Protein AF-A0A1C6NKV4-F1 (afdb_monomer_lite)

pLDDT: mean 77.03, std 13.45, range [47.34, 94.94]

Radius of gyration: 21.36 Å; chains: 1; bounding box: 43×34×58 Å

Secondary structure (DSSP, 8-state):
------S------TTS-HHHHHHHHHHHHTT--HHHHHHHHT--HHHHHHHHH-B--GGG-B--SS-----------SS--HHHHHHHHHHHHTT--TT-

Structure (mmCIF, N/CA/C/O backbone):
data_AF-A0A1C6NKV4-F1
#
_entry.id   AF-A0A1C6NKV4-F1
#
loop_
_atom_site.group_PDB
_atom_site.id
_atom_site.type_symbol
_atom_site.label_atom_id
_atom_site.label_alt_id
_atom_site.label_comp_id
_atom_site.label_asym_id
_atom_site.label_entity_id
_atom_site.label_seq_id
_atom_site.pdbx_PDB_ins_code
_atom_site.Cartn_x
_atom_site.Cartn_y
_atom_site.Cartn_z
_atom_site.occupancy
_atom_site.B_iso_or_equiv
_atom_site.auth_seq_id
_atom_site.auth_comp_id
_atom_site.auth_asym_id
_atom_site.auth_atom_id
_atom_site.pdbx_PDB_model_num
ATOM 1 N N . MET A 1 1 ? -11.173 13.377 15.277 1.00 50.84 1 MET A N 1
ATOM 2 C CA . MET A 1 1 ? -11.187 12.218 14.351 1.00 50.84 1 MET A CA 1
ATOM 3 C C . MET A 1 1 ? -12.069 11.172 15.000 1.00 50.84 1 MET A C 1
ATOM 5 O O . MET A 1 1 ? -11.575 10.309 15.711 1.00 50.84 1 MET A O 1
ATOM 9 N N . ASP A 1 2 ? -13.378 11.309 14.818 1.00 56.38 2 ASP A N 1
ATOM 10 C CA . ASP A 1 2 ? -14.390 10.583 15.596 1.00 56.38 2 ASP A CA 1
ATOM 11 C C . ASP A 1 2 ? -14.783 9.277 14.902 1.00 56.38 2 ASP A C 1
ATOM 13 O O . ASP A 1 2 ? -15.942 9.041 14.561 1.00 56.38 2 ASP A O 1
ATOM 17 N N . PHE A 1 3 ? -13.787 8.432 14.620 1.00 63.59 3 PHE A N 1
ATOM 18 C CA . PHE A 1 3 ? -14.068 7.073 14.177 1.00 63.59 3 PHE A CA 1
ATOM 19 C C . PHE A 1 3 ? -14.266 6.180 15.400 1.00 63.59 3 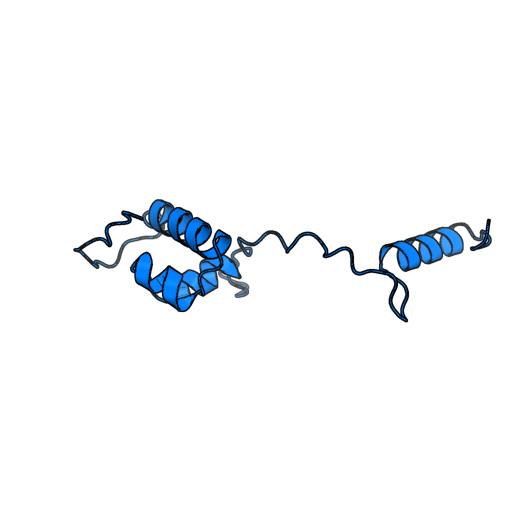PHE A C 1
ATOM 21 O O . PHE A 1 3 ? -13.311 5.776 16.061 1.00 63.59 3 PHE A O 1
ATOM 28 N N . GLU A 1 4 ? -15.522 5.870 15.711 1.00 68.19 4 GLU A N 1
ATOM 29 C CA . GLU A 1 4 ? -15.837 4.922 16.773 1.00 68.19 4 GLU A CA 1
ATOM 30 C C . GLU A 1 4 ? -15.577 3.484 16.313 1.00 68.19 4 GLU A C 1
ATOM 32 O O . GLU A 1 4 ? -16.239 2.946 15.418 1.00 68.19 4 GLU A O 1
ATOM 37 N N . ILE A 1 5 ? -14.618 2.834 16.974 1.00 66.12 5 ILE A N 1
ATOM 38 C CA . ILE A 1 5 ? -14.356 1.407 16.799 1.00 66.12 5 ILE A CA 1
ATOM 39 C C . ILE A 1 5 ? -15.585 0.626 17.271 1.00 66.12 5 ILE A C 1
ATOM 41 O O . ILE A 1 5 ? -16.053 0.778 18.402 1.00 66.12 5 ILE A O 1
ATOM 45 N N . ARG A 1 6 ? -16.094 -0.263 16.413 1.00 65.94 6 ARG A N 1
ATOM 46 C CA . ARG A 1 6 ? -17.252 -1.109 16.727 1.00 65.94 6 ARG A CA 1
ATOM 47 C C . ARG A 1 6 ? -16.988 -1.923 18.003 1.00 65.94 6 ARG A C 1
ATOM 49 O O . ARG A 1 6 ? -16.034 -2.697 18.064 1.00 65.94 6 ARG A O 1
ATOM 56 N N . LYS A 1 7 ? -17.877 -1.809 18.999 1.00 58.53 7 LYS A N 1
ATOM 57 C CA . LYS A 1 7 ? -17.792 -2.569 20.266 1.00 58.53 7 LYS A CA 1
ATOM 58 C C . LYS A 1 7 ? -17.914 -4.088 20.072 1.00 58.53 7 LYS A C 1
ATOM 60 O O . LYS A 1 7 ? -17.320 -4.849 20.829 1.00 58.53 7 LYS A O 1
ATOM 65 N N . VAL A 1 8 ? 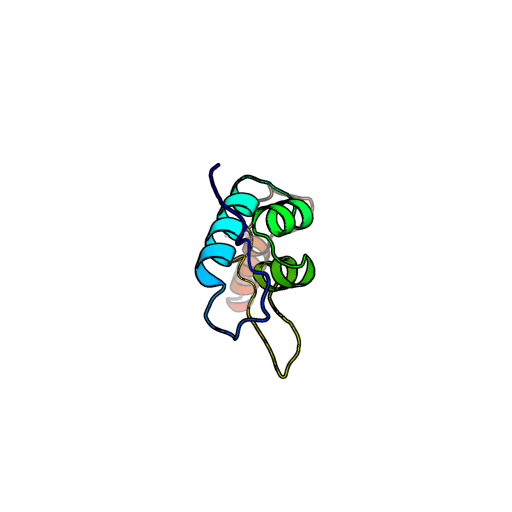-18.650 -4.542 19.053 1.00 60.56 8 VAL A N 1
ATOM 66 C CA . VAL A 1 8 ? -18.862 -5.972 18.770 1.00 60.56 8 VAL A CA 1
ATOM 67 C C . VAL A 1 8 ? -17.893 -6.447 17.687 1.00 60.56 8 VAL A C 1
ATOM 69 O O . VAL A 1 8 ? -18.086 -6.186 16.502 1.00 60.56 8 VAL A O 1
ATOM 72 N N . ARG A 1 9 ? -16.861 -7.191 18.097 1.00 57.91 9 ARG A N 1
ATOM 73 C CA . ARG A 1 9 ? -15.894 -7.854 17.208 1.00 57.91 9 ARG A CA 1
ATOM 74 C C . ARG A 1 9 ? -16.370 -9.270 16.847 1.00 57.91 9 ARG A C 1
ATOM 76 O O . ARG A 1 9 ? -15.742 -10.248 17.238 1.00 57.91 9 ARG A O 1
ATOM 83 N N . LYS A 1 10 ? -17.510 -9.411 16.159 1.00 56.66 10 LYS A N 1
ATOM 84 C CA . LYS A 1 10 ? -17.929 -10.717 15.603 1.00 56.66 10 LYS A CA 1
ATOM 85 C C . LYS A 1 10 ? -17.252 -10.949 14.248 1.00 56.66 10 LYS A C 1
ATOM 87 O O . LYS A 1 10 ? -16.992 -10.001 13.511 1.00 56.66 10 LYS A O 1
ATOM 92 N N . ALA A 1 11 ? -16.965 -12.207 13.911 1.00 51.69 11 ALA A N 1
ATOM 93 C CA . ALA A 1 11 ? -16.504 -12.570 12.573 1.00 51.69 11 ALA A CA 1
ATOM 94 C C . ALA A 1 11 ? -17.618 -12.241 11.568 1.00 51.69 11 ALA A C 1
ATOM 96 O O . ALA A 1 11 ? -18.716 -12.793 11.641 1.00 51.69 11 ALA A O 1
ATOM 97 N N . HIS A 1 12 ? -17.361 -11.295 10.668 1.00 55.09 12 HIS A N 1
ATOM 98 C CA . HIS A 1 12 ? -18.344 -10.832 9.697 1.00 55.09 12 HIS A CA 1
ATOM 99 C C . HIS A 1 12 ? -17.888 -11.163 8.278 1.00 55.09 12 HIS A C 1
ATOM 101 O O . HIS A 1 12 ? -16.706 -11.075 7.954 1.00 55.09 12 HIS A O 1
ATOM 107 N N . GLY A 1 13 ? -18.851 -11.571 7.450 1.00 55.53 13 GLY A N 1
ATOM 108 C CA . GLY A 1 13 ? -18.628 -11.996 6.073 1.00 55.53 13 GLY A CA 1
ATOM 109 C C . GLY A 1 13 ? -18.099 -10.899 5.128 1.00 55.53 13 GLY A C 1
ATOM 110 O O . GLY A 1 13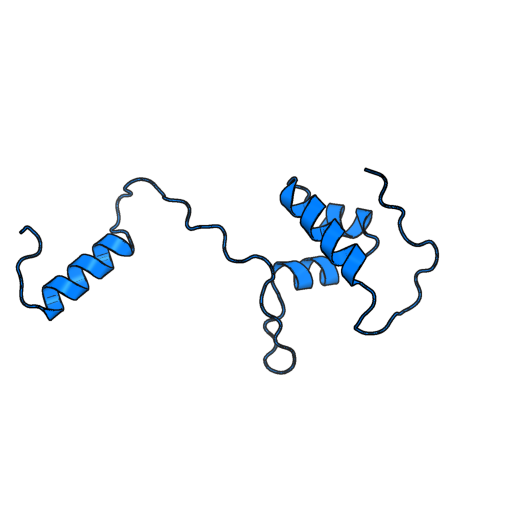 ? -17.882 -9.754 5.534 1.00 55.53 13 GLY A O 1
ATOM 111 N N . PRO A 1 14 ? -17.938 -11.228 3.834 1.00 53.44 14 PRO A N 1
ATOM 112 C CA . PRO A 1 14 ? -17.106 -10.489 2.874 1.00 53.44 14 PRO A CA 1
ATOM 113 C C . PRO A 1 14 ? -17.457 -9.009 2.623 1.00 53.44 14 PRO A C 1
ATOM 115 O O . PRO A 1 14 ? -16.609 -8.263 2.141 1.00 53.44 14 PRO A O 1
ATOM 118 N N . MET A 1 15 ? -18.687 -8.568 2.915 1.00 54.22 15 MET A N 1
ATOM 119 C CA . MET A 1 15 ? -19.224 -7.281 2.441 1.00 54.22 15 MET A CA 1
ATOM 120 C C . MET A 1 15 ? -19.175 -6.107 3.438 1.00 54.22 15 MET A C 1
ATOM 122 O O . MET A 1 15 ? -19.408 -4.973 3.026 1.00 54.22 15 MET A O 1
ATOM 126 N N . LYS A 1 16 ? -18.896 -6.311 4.735 1.00 63.31 16 LYS A N 1
ATOM 127 C CA . LYS A 1 16 ? -19.220 -5.288 5.765 1.00 63.31 16 LYS A CA 1
ATOM 128 C C . LYS A 1 16 ? -18.076 -4.397 6.276 1.00 63.31 16 LYS A C 1
ATOM 130 O O . LYS A 1 16 ? -18.339 -3.552 7.130 1.00 63.31 16 LYS A O 1
ATOM 135 N N . LEU A 1 17 ? -16.854 -4.515 5.744 1.00 72.06 17 LEU A N 1
ATOM 136 C CA . LEU A 1 17 ? -15.723 -3.641 6.119 1.00 72.06 17 LEU A CA 1
ATOM 137 C C . LEU A 1 17 ? -15.499 -2.452 5.166 1.00 72.06 17 LEU A C 1
ATOM 139 O O . LEU A 1 17 ? -14.404 -1.904 5.110 1.00 72.06 17 LEU A O 1
ATOM 143 N N . ARG A 1 18 ? -16.502 -2.050 4.373 1.00 77.62 18 ARG A N 1
ATOM 144 C CA . ARG A 1 18 ? -16.344 -0.938 3.417 1.00 77.62 18 ARG A CA 1
ATOM 145 C C . ARG A 1 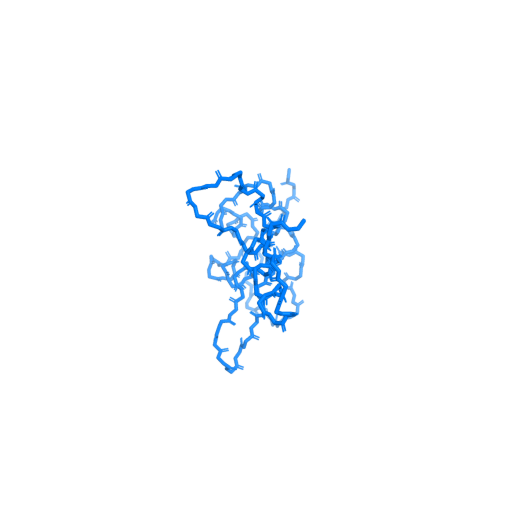18 ? -16.034 0.390 4.126 1.00 77.62 18 ARG A C 1
ATOM 147 O O . ARG A 1 18 ? -15.059 1.034 3.762 1.00 77.62 18 ARG A O 1
ATOM 154 N N . ARG A 1 19 ? -16.778 0.711 5.193 1.00 79.12 19 ARG A N 1
ATOM 155 C CA . ARG A 1 19 ? -16.589 1.932 6.000 1.00 79.12 19 ARG A CA 1
ATOM 156 C C . ARG A 1 19 ? -15.225 1.951 6.696 1.00 79.12 19 ARG A C 1
ATOM 158 O O . ARG A 1 19 ? -14.530 2.956 6.676 1.00 79.12 19 ARG A O 1
ATOM 165 N N . GLU A 1 20 ? -14.826 0.819 7.269 1.00 84.44 20 GLU A N 1
ATOM 166 C CA . GLU A 1 20 ? -13.505 0.614 7.866 1.00 84.44 20 GLU A CA 1
ATOM 167 C C . GLU A 1 20 ? -12.385 0.777 6.839 1.00 84.44 20 GLU A C 1
ATOM 169 O O . GLU A 1 20 ? -11.360 1.389 7.119 1.00 84.44 20 GLU A O 1
ATOM 174 N N . ARG A 1 21 ? -12.584 0.249 5.630 1.00 84.75 21 ARG A N 1
ATOM 175 C CA . ARG A 1 21 ? -11.618 0.354 4.540 1.00 84.75 21 ARG A CA 1
ATOM 176 C C . ARG A 1 21 ? -11.455 1.796 4.061 1.00 84.75 21 ARG A C 1
ATOM 178 O O . ARG A 1 21 ? -10.330 2.212 3.808 1.00 84.75 21 ARG A O 1
ATOM 185 N N . GLU A 1 22 ? -12.542 2.555 3.961 1.00 84.31 22 GLU A N 1
ATOM 186 C CA . GLU A 1 22 ? -12.506 3.980 3.607 1.00 84.31 22 GLU A CA 1
ATOM 187 C C . GLU A 1 22 ? -11.749 4.806 4.657 1.00 84.31 22 GLU A C 1
ATOM 189 O O . GLU A 1 22 ? -10.849 5.571 4.307 1.00 84.31 22 GLU A O 1
ATOM 194 N N . GLU A 1 23 ? -12.030 4.590 5.942 1.00 86.12 23 GLU A N 1
ATOM 195 C CA . GLU A 1 23 ? -11.342 5.293 7.034 1.00 86.12 23 GLU A CA 1
ATOM 196 C C . GLU A 1 23 ? -9.878 4.859 7.181 1.00 86.12 23 GLU A C 1
ATOM 198 O O . GLU A 1 23 ? -9.001 5.697 7.393 1.00 86.12 23 GLU A O 1
ATOM 203 N N . TYR A 1 24 ? -9.563 3.585 6.934 1.00 88.31 24 TYR A N 1
ATOM 204 C CA . TYR A 1 24 ? -8.178 3.121 6.829 1.00 88.31 24 TYR A CA 1
ATOM 205 C C . TYR A 1 24 ? -7.411 3.889 5.743 1.00 88.31 24 TYR A C 1
ATOM 207 O O . TYR A 1 24 ? -6.319 4.394 6.005 1.00 88.31 24 TYR A O 1
ATOM 215 N N . PHE A 1 25 ? -7.974 4.034 4.537 1.00 86.75 25 PHE A N 1
ATOM 216 C CA . PHE A 1 25 ? -7.308 4.793 3.473 1.00 86.75 25 PHE A CA 1
ATOM 217 C C . PHE A 1 25 ? -7.201 6.282 3.789 1.00 86.75 25 PHE A C 1
ATOM 219 O O . PHE A 1 25 ? -6.199 6.899 3.427 1.00 86.75 25 PHE A O 1
ATOM 226 N N . ARG A 1 26 ? -8.180 6.854 4.497 1.00 86.75 26 ARG A N 1
ATOM 227 C CA . ARG A 1 26 ? -8.115 8.235 4.981 1.00 86.75 26 ARG A CA 1
ATOM 228 C C . ARG A 1 26 ? -6.923 8.444 5.920 1.00 86.75 26 ARG A C 1
ATOM 230 O O . ARG A 1 26 ? -6.172 9.397 5.724 1.00 86.75 26 ARG A O 1
ATOM 237 N N . LEU A 1 27 ? -6.710 7.533 6.871 1.00 87.88 27 LEU A N 1
ATOM 238 C CA . LEU A 1 27 ? -5.574 7.566 7.800 1.00 87.88 27 LEU A CA 1
ATOM 239 C C . LEU A 1 27 ? -4.238 7.353 7.076 1.00 87.88 27 LEU A C 1
ATOM 241 O O . LEU A 1 27 ? -3.291 8.106 7.284 1.00 87.88 27 LEU A O 1
ATOM 245 N N . VAL A 1 28 ? -4.160 6.390 6.157 1.00 86.75 28 VAL A N 1
ATOM 246 C CA . VAL A 1 28 ? -2.938 6.165 5.365 1.00 86.75 28 VAL A CA 1
ATOM 247 C C . VAL A 1 28 ? -2.598 7.387 4.502 1.00 86.75 28 VAL A C 1
ATOM 249 O O . VAL A 1 28 ? -1.428 7.748 4.395 1.00 86.75 28 VAL A O 1
ATOM 252 N N . ARG A 1 29 ? -3.598 8.078 3.936 1.00 84.31 29 ARG A N 1
ATOM 253 C CA . ARG A 1 29 ? -3.386 9.316 3.163 1.00 84.31 29 ARG A CA 1
ATOM 254 C C . ARG A 1 29 ? -2.879 10.478 4.021 1.00 84.31 29 ARG A C 1
ATOM 256 O O . ARG A 1 29 ? -2.176 11.337 3.507 1.00 84.31 29 ARG A O 1
ATOM 263 N N . GLN A 1 30 ? -3.217 10.493 5.308 1.00 84.88 30 GLN A N 1
ATOM 264 C CA . GLN A 1 30 ? -2.710 11.464 6.284 1.00 84.88 30 GLN A CA 1
ATOM 265 C C . GLN A 1 30 ? -1.298 11.125 6.794 1.00 84.88 30 GLN A C 1
ATOM 267 O O . GLN A 1 30 ? -0.726 11.910 7.542 1.00 84.88 30 GLN A O 1
ATOM 272 N N . GLY A 1 31 ? -0.728 9.985 6.388 1.00 85.75 31 GLY A N 1
ATOM 273 C CA . GLY A 1 31 ? 0.629 9.572 6.753 1.00 85.75 31 GLY A CA 1
ATOM 274 C C . GLY A 1 31 ? 0.713 8.600 7.930 1.00 85.75 31 GLY A C 1
ATOM 275 O O . GLY A 1 31 ? 1.819 8.267 8.350 1.00 85.75 31 GLY A O 1
ATOM 276 N N . TYR A 1 32 ? -0.414 8.101 8.450 1.00 86.00 32 TYR A N 1
ATOM 277 C CA . TYR A 1 32 ? -0.391 7.112 9.529 1.00 86.00 32 TYR A CA 1
ATOM 278 C C . TYR A 1 32 ? 0.187 5.774 9.057 1.00 86.00 32 TYR A C 1
ATOM 280 O O . TYR A 1 32 ? -0.077 5.307 7.941 1.00 86.00 32 TYR A O 1
ATOM 288 N N . ASN A 1 33 ? 0.943 5.110 9.936 1.00 86.81 33 ASN A N 1
ATOM 289 C CA . ASN A 1 33 ? 1.488 3.790 9.647 1.00 86.81 33 ASN A CA 1
ATOM 290 C C . ASN A 1 33 ? 0.370 2.730 9.589 1.00 86.81 33 ASN A C 1
ATOM 292 O O . ASN A 1 33 ? -0.665 2.849 10.246 1.00 86.81 33 ASN A O 1
ATOM 296 N N . ASN A 1 34 ? 0.593 1.639 8.850 1.00 85.44 34 ASN A N 1
ATOM 297 C CA . ASN A 1 34 ? -0.371 0.548 8.685 1.00 85.44 34 ASN A CA 1
ATOM 298 C C . ASN A 1 34 ? -0.867 -0.006 10.029 1.00 85.44 34 ASN A C 1
ATOM 300 O O . ASN A 1 34 ? -2.059 -0.269 10.187 1.00 85.44 34 ASN A O 1
ATOM 304 N N . LYS A 1 35 ? 0.041 -0.172 10.996 1.00 87.31 35 LYS A N 1
ATOM 305 C CA . LYS A 1 35 ? -0.268 -0.691 12.334 1.00 87.31 35 LYS A CA 1
ATOM 306 C C . LYS A 1 35 ? -1.208 0.237 13.104 1.00 87.31 35 LYS A C 1
ATOM 308 O O . LYS A 1 35 ? -2.181 -0.221 13.699 1.00 87.31 35 LYS A O 1
ATOM 313 N N . GLU A 1 36 ? -0.933 1.537 13.068 1.00 87.00 36 GLU A N 1
ATOM 314 C CA . GLU A 1 36 ? -1.729 2.558 13.754 1.00 87.00 36 GLU A CA 1
ATOM 315 C C . GLU A 1 36 ? -3.090 2.730 13.088 1.00 87.00 36 GLU A C 1
ATOM 317 O O . GLU A 1 36 ? -4.111 2.669 13.768 1.00 87.00 36 GLU A O 1
ATOM 322 N N . ALA A 1 37 ? -3.119 2.822 11.757 1.00 89.00 37 ALA A N 1
ATOM 323 C CA . ALA A 1 37 ? -4.354 2.894 10.988 1.00 89.00 37 ALA A CA 1
ATOM 324 C C . ALA A 1 37 ? -5.240 1.658 11.220 1.00 89.00 37 ALA A C 1
ATOM 326 O O . ALA A 1 37 ? -6.439 1.784 11.453 1.00 89.00 37 ALA A O 1
ATOM 327 N N . SER A 1 38 ? -4.652 0.456 11.244 1.00 88.50 38 SER A N 1
ATOM 328 C CA . SER A 1 38 ? -5.391 -0.783 11.527 1.00 88.50 38 SER A CA 1
ATOM 329 C C . SER A 1 38 ? -5.958 -0.799 12.949 1.00 88.50 38 SER A C 1
ATOM 331 O O . SER A 1 38 ? -7.104 -1.202 13.150 1.00 88.50 38 SER A O 1
ATOM 333 N N . ARG A 1 39 ? -5.191 -0.310 13.934 1.00 86.81 39 ARG A N 1
ATOM 334 C CA . ARG A 1 39 ? -5.629 -0.209 15.334 1.00 86.81 39 ARG A CA 1
ATOM 335 C C . ARG A 1 39 ? -6.770 0.792 15.510 1.00 86.81 39 ARG A C 1
ATOM 337 O O . ARG A 1 39 ? -7.728 0.467 16.203 1.00 86.81 39 ARG A O 1
ATOM 344 N N . LEU A 1 40 ? -6.681 1.961 14.875 1.00 85.69 40 LEU A N 1
ATOM 345 C CA . LEU A 1 40 ? -7.712 3.006 14.909 1.00 85.69 40 LEU A CA 1
ATOM 346 C C . LEU A 1 40 ? -9.017 2.557 14.246 1.00 85.69 40 LEU A C 1
ATOM 348 O O . LEU A 1 40 ? -10.095 2.907 14.705 1.00 85.69 40 LEU A O 1
ATOM 352 N N . VAL A 1 41 ? -8.923 1.745 13.194 1.00 84.44 41 VAL A N 1
ATOM 353 C CA . VAL A 1 41 ? -10.086 1.210 12.473 1.00 84.44 41 VAL A CA 1
ATOM 354 C C . VAL A 1 41 ? -10.654 -0.056 13.138 1.00 84.44 41 VAL A C 1
ATOM 356 O O . VAL A 1 41 ? -11.796 -0.442 12.886 1.00 84.44 41 VAL A O 1
ATOM 359 N N . GLY A 1 42 ? -9.890 -0.702 14.024 1.00 84.56 42 GLY A N 1
ATOM 360 C CA . GLY A 1 42 ? -10.300 -1.924 14.720 1.00 84.56 42 GLY A CA 1
ATOM 361 C C . GLY A 1 42 ? -10.160 -3.199 13.882 1.00 84.56 42 GLY A C 1
ATOM 362 O O . GLY A 1 42 ? -10.878 -4.171 14.117 1.00 84.56 42 GLY A O 1
ATOM 363 N N . VAL A 1 43 ? -9.246 -3.209 12.908 1.00 84.75 43 VAL A N 1
ATOM 364 C CA . VAL A 1 43 ? -8.958 -4.360 12.039 1.00 84.75 43 VAL A CA 1
ATOM 365 C C . VAL A 1 43 ? -7.594 -4.972 12.343 1.00 84.75 43 VAL A C 1
ATOM 367 O O . VAL A 1 43 ? -6.709 -4.334 12.910 1.00 84.75 43 VAL A O 1
ATOM 370 N N . ASN A 1 44 ? -7.408 -6.237 11.961 1.00 85.69 44 ASN A N 1
ATOM 371 C CA . ASN A 1 44 ? -6.105 -6.886 12.067 1.00 85.69 44 ASN A CA 1
ATOM 372 C C . ASN A 1 44 ? -5.099 -6.220 11.109 1.00 85.69 44 ASN A C 1
ATOM 374 O O . ASN A 1 44 ? -5.446 -5.880 9.978 1.00 85.69 44 ASN A O 1
ATOM 378 N N . GLU A 1 45 ? -3.841 -6.093 11.535 1.00 86.94 45 GLU A N 1
ATOM 379 C CA . GLU A 1 45 ? -2.755 -5.525 10.725 1.00 86.94 45 GLU A CA 1
ATOM 380 C C . GLU A 1 45 ? -2.591 -6.235 9.371 1.00 86.94 45 GLU A C 1
ATOM 382 O O . GLU A 1 45 ? -2.330 -5.583 8.354 1.00 86.94 45 GLU A O 1
ATOM 387 N N . ARG A 1 46 ? -2.806 -7.559 9.331 1.00 85.19 46 ARG A N 1
ATOM 388 C CA . ARG A 1 46 ? -2.800 -8.348 8.094 1.00 85.19 46 ARG A CA 1
ATOM 389 C C . ARG A 1 46 ? -3.882 -7.872 7.127 1.00 85.19 46 ARG A C 1
ATOM 391 O O . ARG A 1 46 ? -3.606 -7.755 5.938 1.00 85.19 46 ARG A O 1
ATOM 398 N N . THR A 1 47 ? -5.074 -7.557 7.629 1.00 85.38 47 THR A N 1
ATOM 399 C CA . THR A 1 47 ? -6.192 -7.050 6.822 1.00 85.38 47 THR A CA 1
ATOM 400 C C . THR A 1 47 ? -5.874 -5.674 6.243 1.00 85.38 47 THR A C 1
ATOM 402 O O . THR A 1 47 ? -6.086 -5.462 5.053 1.00 85.38 47 THR A O 1
ATOM 405 N N . GLY A 1 48 ? -5.301 -4.767 7.044 1.00 86.88 48 GLY A N 1
ATOM 406 C CA . GLY A 1 48 ? -4.833 -3.463 6.560 1.00 86.88 48 GLY A CA 1
ATOM 407 C C . GLY A 1 48 ? -3.755 -3.601 5.479 1.00 86.88 48 GLY A C 1
ATOM 408 O O . GLY A 1 48 ? -3.841 -2.979 4.419 1.00 86.88 48 GLY A O 1
ATOM 409 N N . ARG A 1 49 ? -2.794 -4.514 5.680 1.00 88.12 49 ARG A N 1
ATOM 410 C CA . ARG A 1 49 ? -1.745 -4.810 4.692 1.00 88.12 49 ARG A CA 1
ATOM 411 C C . ARG A 1 49 ? -2.317 -5.354 3.383 1.00 88.12 49 ARG A C 1
ATOM 413 O O . ARG A 1 49 ? -1.914 -4.898 2.318 1.00 88.12 49 ARG A O 1
ATOM 420 N N . GLU A 1 50 ? -3.268 -6.284 3.454 1.00 87.62 50 GLU A N 1
ATOM 421 C CA . GLU A 1 50 ? -3.959 -6.824 2.275 1.00 87.62 50 GLU A CA 1
ATOM 422 C C . GLU A 1 50 ? -4.826 -5.770 1.570 1.00 87.62 50 GLU A C 1
ATOM 424 O O . GLU A 1 50 ? -4.975 -5.808 0.352 1.00 87.62 50 GLU A O 1
ATOM 429 N N . TRP A 1 51 ? -5.392 -4.796 2.291 1.00 86.31 51 TRP A N 1
ATOM 430 C CA . TRP A 1 51 ? -6.104 -3.682 1.658 1.00 86.31 51 TRP A CA 1
ATOM 431 C C . TRP A 1 51 ? -5.169 -2.772 0.875 1.00 86.31 51 TRP A C 1
ATOM 433 O O . TRP A 1 51 ? -5.539 -2.340 -0.215 1.00 86.31 51 TRP A O 1
ATOM 443 N N . ARG A 1 52 ? -3.978 -2.497 1.408 1.00 82.62 52 ARG A N 1
ATOM 444 C CA . ARG A 1 52 ? -2.983 -1.622 0.784 1.00 82.62 52 ARG A CA 1
ATOM 445 C C . ARG A 1 52 ? -2.291 -2.283 -0.409 1.00 82.62 52 ARG A C 1
ATOM 447 O O . ARG A 1 52 ? -2.313 -1.731 -1.506 1.00 82.62 52 ARG A O 1
ATOM 454 N N . ASN A 1 53 ? -1.733 -3.471 -0.188 1.00 84.69 53 ASN A N 1
ATOM 455 C CA . ASN A 1 53 ? -0.861 -4.167 -1.139 1.00 84.69 53 ASN A CA 1
ATOM 456 C C . ASN A 1 53 ? -1.604 -5.192 -2.001 1.00 84.69 53 ASN A C 1
ATOM 458 O O . ASN A 1 53 ? -1.025 -5.739 -2.934 1.00 84.69 53 ASN A O 1
ATOM 462 N N . GLY A 1 54 ? -2.872 -5.464 -1.696 1.00 84.62 54 GLY A N 1
ATOM 463 C CA . GLY A 1 54 ? -3.596 -6.542 -2.346 1.00 84.62 54 GLY A CA 1
ATOM 464 C C . GLY A 1 54 ? -3.171 -7.916 -1.827 1.00 84.62 54 GLY A C 1
ATOM 465 O O . GLY A 1 54 ? -2.561 -8.051 -0.762 1.00 84.62 54 GLY A O 1
ATOM 466 N N . ARG A 1 55 ? -3.523 -8.951 -2.585 1.00 82.62 55 ARG A N 1
ATOM 467 C CA . ARG A 1 55 ? -3.139 -10.340 -2.341 1.00 82.62 55 ARG A CA 1
ATOM 468 C C . ARG A 1 55 ? -2.594 -10.927 -3.639 1.00 82.62 55 ARG A C 1
ATOM 470 O O . ARG A 1 55 ? -3.272 -10.859 -4.661 1.00 82.62 55 ARG A O 1
ATOM 477 N N . SER A 1 56 ? -1.397 -11.501 -3.566 1.00 72.88 56 SER A N 1
ATOM 478 C CA . SER A 1 56 ? -0.691 -12.081 -4.718 1.00 72.88 56 SER A CA 1
ATOM 479 C C . SER A 1 56 ? -0.933 -13.582 -4.898 1.00 72.88 56 SER A C 1
ATOM 481 O O . SER A 1 56 ? -0.372 -14.172 -5.813 1.00 72.88 56 SER A O 1
ATOM 483 N N . ASP A 1 57 ? -1.741 -14.209 -4.036 1.00 79.50 57 ASP A N 1
ATOM 484 C CA . ASP A 1 57 ? -2.144 -15.606 -4.207 1.00 79.50 57 ASP A CA 1
ATOM 485 C C . ASP A 1 57 ? -2.895 -15.789 -5.536 1.00 79.50 57 ASP A C 1
ATOM 487 O O . ASP A 1 57 ? -3.865 -15.063 -5.770 1.00 79.50 57 ASP A O 1
ATOM 491 N N . PRO A 1 58 ? -2.519 -16.771 -6.375 1.00 71.38 58 PRO A N 1
ATOM 492 C CA . PRO A 1 58 ? -3.124 -16.967 -7.694 1.00 71.38 58 PRO A CA 1
ATOM 493 C C . PRO A 1 58 ? -4.616 -17.334 -7.623 1.00 71.38 58 PRO A C 1
ATOM 495 O O . PRO A 1 58 ? -5.391 -16.899 -8.466 1.00 71.38 58 PRO A O 1
ATOM 498 N N . ASP A 1 59 ? -5.041 -18.062 -6.584 1.00 74.75 59 ASP A N 1
ATOM 499 C CA . ASP A 1 59 ? -6.445 -18.458 -6.361 1.00 74.75 59 ASP A CA 1
ATOM 500 C C . ASP A 1 59 ? -7.308 -17.326 -5.770 1.00 74.75 59 ASP A C 1
ATOM 502 O O . ASP A 1 59 ? -8.528 -17.293 -5.912 1.00 74.75 59 ASP A O 1
ATOM 506 N N . ARG A 1 60 ? -6.683 -16.363 -5.079 1.00 75.81 60 ARG A N 1
ATOM 507 C CA . ARG A 1 60 ? -7.382 -15.299 -4.331 1.00 75.81 60 ARG A CA 1
ATOM 508 C C . ARG A 1 60 ? -6.796 -13.931 -4.622 1.00 75.81 60 ARG A C 1
ATOM 510 O O . ARG A 1 60 ? -6.647 -13.111 -3.711 1.00 75.81 60 ARG A O 1
ATOM 517 N N . PHE A 1 61 ? -6.454 -13.707 -5.885 1.00 74.56 61 PHE A N 1
ATOM 518 C CA . PHE A 1 61 ? -5.822 -12.476 -6.312 1.00 74.56 61 PHE A CA 1
ATOM 519 C C . PHE A 1 61 ? -6.708 -11.278 -5.972 1.00 74.56 61 PHE A C 1
ATOM 521 O O . PHE A 1 61 ? -7.912 -11.250 -6.245 1.00 74.56 61 PHE A O 1
ATOM 528 N N . ARG A 1 62 ? -6.104 -10.261 -5.361 1.00 76.50 62 ARG A N 1
ATOM 529 C CA . ARG A 1 62 ? -6.758 -8.980 -5.109 1.00 76.50 62 ARG A CA 1
ATOM 530 C C . ARG A 1 62 ? -5.777 -7.884 -5.464 1.00 76.50 62 ARG A C 1
ATOM 532 O O . ARG A 1 62 ? -4.716 -7.808 -4.859 1.00 76.50 62 ARG A O 1
ATOM 539 N N . ALA A 1 63 ? -6.143 -7.032 -6.414 1.00 72.06 63 ALA A N 1
ATOM 540 C CA . ALA A 1 63 ? -5.287 -5.927 -6.818 1.00 72.06 63 ALA A CA 1
ATOM 541 C C . ALA A 1 63 ? -4.993 -4.979 -5.630 1.00 72.06 63 ALA A C 1
ATOM 543 O O . ALA A 1 63 ? -5.885 -4.756 -4.795 1.00 72.06 63 ALA A O 1
ATOM 544 N N . PRO A 1 64 ? -3.769 -4.423 -5.538 1.00 75.44 64 PRO A N 1
ATOM 545 C CA . PRO A 1 64 ? -3.438 -3.388 -4.564 1.00 75.44 64 PRO A CA 1
ATOM 546 C C . PRO A 1 64 ? -4.363 -2.181 -4.724 1.00 75.44 64 PRO A C 1
ATOM 548 O O . PRO A 1 64 ? -4.677 -1.764 -5.836 1.00 75.44 64 PRO A O 1
ATOM 551 N N . ALA A 1 65 ? -4.807 -1.610 -3.603 1.00 71.50 65 ALA A N 1
ATOM 552 C CA . ALA A 1 65 ? -5.640 -0.410 -3.633 1.00 71.50 65 ALA A CA 1
ATOM 553 C C . ALA A 1 65 ? -4.822 0.875 -3.780 1.00 71.50 65 ALA A C 1
ATOM 555 O O . ALA A 1 65 ? -5.364 1.890 -4.214 1.00 71.50 65 ALA A O 1
ATOM 556 N N . GLN A 1 66 ? -3.530 0.850 -3.433 1.00 63.28 66 GLN A N 1
ATOM 557 C CA . GLN A 1 66 ? -2.633 1.898 -3.896 1.00 63.28 66 GLN A CA 1
ATOM 558 C C . GLN A 1 66 ? -2.440 1.707 -5.399 1.00 63.28 66 GLN A C 1
ATOM 560 O O . GLN A 1 66 ? -1.615 0.906 -5.832 1.00 63.28 66 GLN A O 1
ATOM 565 N N . GLN A 1 67 ? -3.202 2.467 -6.189 1.00 51.22 67 GLN A N 1
ATOM 566 C CA . GLN A 1 67 ? -2.720 2.890 -7.497 1.00 51.22 67 GLN A CA 1
ATOM 567 C C . GLN A 1 67 ? -1.339 3.481 -7.245 1.00 51.22 67 GLN A C 1
ATOM 569 O O . GLN A 1 67 ? -1.200 4.318 -6.345 1.00 51.22 67 GLN A O 1
ATOM 574 N N . GLY A 1 68 ? -0.332 2.915 -7.915 1.00 49.59 68 GLY A N 1
ATOM 575 C CA . GLY A 1 68 ? 1.073 3.200 -7.666 1.00 49.59 68 GLY A CA 1
ATOM 576 C C . GLY A 1 68 ? 1.271 4.687 -7.434 1.00 49.59 68 GLY A C 1
ATOM 577 O O . GLY A 1 68 ? 0.659 5.500 -8.129 1.00 49.59 68 GLY A O 1
ATOM 578 N N . GLN A 1 69 ? 2.063 5.029 -6.412 1.00 47.34 69 GLN A N 1
ATOM 579 C CA . GLN A 1 69 ? 2.595 6.379 -6.265 1.00 47.34 69 GLN A CA 1
ATOM 580 C C . GLN A 1 69 ? 2.883 6.908 -7.665 1.00 47.34 69 GLN A C 1
ATOM 582 O O . GLN A 1 69 ? 3.633 6.261 -8.400 1.00 47.34 69 GLN A O 1
ATOM 587 N N . ALA A 1 70 ? 2.204 8.002 -8.043 1.00 51.91 70 ALA A N 1
ATOM 588 C CA . ALA A 1 70 ? 2.465 8.674 -9.306 1.00 51.91 70 ALA A CA 1
ATOM 589 C C . ALA A 1 70 ? 3.985 8.745 -9.444 1.00 51.91 70 ALA A C 1
ATOM 591 O O . ALA A 1 70 ? 4.621 9.083 -8.435 1.00 51.91 70 ALA A O 1
ATOM 592 N N . PRO A 1 71 ? 4.554 8.318 -10.589 1.00 52.28 71 PRO A N 1
ATOM 593 C CA . PRO A 1 71 ? 5.990 8.171 -10.717 1.00 52.28 71 PRO A CA 1
ATOM 594 C C . PRO A 1 71 ? 6.600 9.469 -10.226 1.00 52.28 71 PRO A C 1
ATOM 596 O O . PRO A 1 71 ? 6.317 10.542 -10.763 1.00 52.28 71 PRO A O 1
ATOM 599 N N . VAL A 1 72 ? 7.330 9.374 -9.114 1.00 56.25 72 VAL A N 1
ATOM 600 C CA . VAL A 1 72 ? 8.090 10.499 -8.592 1.00 56.25 72 VAL A CA 1
ATOM 601 C C . VAL A 1 72 ? 8.943 10.903 -9.775 1.00 56.25 72 VAL A C 1
ATOM 603 O O . VAL A 1 72 ? 9.739 10.089 -10.247 1.00 56.25 72 VAL A O 1
ATOM 606 N N . ALA A 1 73 ? 8.702 12.096 -10.318 1.00 59.38 73 ALA A N 1
ATOM 607 C CA . ALA A 1 73 ? 9.528 12.657 -11.368 1.00 59.38 73 ALA A CA 1
ATOM 608 C C . ALA A 1 73 ? 10.892 12.909 -10.727 1.00 59.38 73 ALA A C 1
ATOM 610 O O . ALA A 1 73 ? 11.184 13.990 -10.222 1.00 59.38 73 ALA A O 1
ATOM 611 N N . MET A 1 74 ? 11.688 11.847 -10.616 1.00 57.97 74 MET A N 1
ATOM 612 C CA . MET A 1 74 ? 13.050 11.940 -10.148 1.00 57.97 74 MET A CA 1
ATOM 613 C C . MET A 1 74 ? 13.758 12.848 -11.149 1.00 57.97 74 MET A C 1
ATOM 615 O O . MET A 1 74 ? 13.505 12.785 -12.345 1.00 57.97 74 MET A O 1
ATOM 619 N N . SER A 1 75 ? 14.589 13.754 -10.671 1.00 61.38 75 SER A N 1
ATOM 620 C CA . SER A 1 75 ? 15.414 14.638 -11.492 1.00 61.38 75 SER A CA 1
ATOM 621 C C . SER A 1 75 ? 16.601 13.863 -12.069 1.00 61.38 75 SER A C 1
ATOM 623 O O . SER A 1 75 ? 17.019 12.860 -11.484 1.00 61.38 75 SER A O 1
ATOM 625 N N . SER A 1 76 ? 17.041 14.233 -13.286 1.00 63.06 76 SER A N 1
ATOM 626 C CA . SER A 1 76 ? 18.081 13.581 -14.121 1.00 63.06 76 SER A CA 1
ATOM 627 C C . SER A 1 76 ? 19.192 12.924 -13.290 1.00 63.06 76 SER A C 1
ATOM 629 O O . SER A 1 76 ? 20.046 13.611 -12.731 1.00 63.06 76 SER A O 1
ATOM 631 N N . GLY A 1 77 ? 19.145 11.595 -13.167 1.00 68.12 77 GLY A N 1
ATOM 632 C CA . GLY A 1 77 ? 20.175 10.823 -12.480 1.00 68.12 77 GLY A CA 1
ATOM 633 C C . GLY A 1 77 ? 21.340 10.490 -13.413 1.00 68.12 77 GLY A C 1
ATOM 634 O O . GLY A 1 77 ? 21.381 10.907 -14.564 1.00 68.12 77 GLY A O 1
ATOM 635 N N . ARG A 1 78 ? 22.277 9.667 -12.931 1.00 78.62 78 ARG A N 1
ATOM 636 C CA . ARG A 1 78 ? 23.385 9.111 -13.735 1.00 78.62 78 ARG A CA 1
ATOM 637 C C . ARG A 1 78 ? 22.910 8.188 -14.874 1.00 78.62 78 ARG A C 1
ATOM 639 O O . ARG A 1 78 ? 23.690 7.880 -15.768 1.00 78.62 78 ARG A O 1
ATOM 646 N N . TYR A 1 79 ? 21.665 7.720 -14.817 1.00 80.44 79 TYR A N 1
ATOM 647 C CA . TYR A 1 79 ? 21.100 6.731 -15.731 1.00 80.44 79 TYR A CA 1
ATOM 648 C C . TYR A 1 79 ? 19.897 7.290 -16.491 1.00 80.44 79 TYR A C 1
ATOM 650 O O . TYR A 1 79 ? 19.172 8.130 -15.956 1.00 80.44 79 TYR A O 1
ATOM 658 N N . LEU A 1 80 ? 19.695 6.764 -17.706 1.00 84.00 80 LEU A N 1
ATOM 659 C CA . LEU A 1 80 ? 18.559 7.077 -18.573 1.00 84.00 80 LEU A CA 1
ATOM 660 C C . LEU A 1 80 ? 17.238 6.706 -17.894 1.00 84.00 80 LEU A C 1
ATOM 662 O O . LEU A 1 80 ? 17.103 5.618 -17.324 1.00 84.00 80 LEU A O 1
ATOM 666 N N . ARG A 1 81 ? 16.258 7.593 -18.010 1.00 82.94 81 ARG A N 1
ATOM 667 C CA . ARG A 1 81 ? 14.875 7.367 -17.595 1.00 82.94 81 ARG A CA 1
ATOM 668 C C . ARG A 1 81 ? 14.133 6.458 -18.551 1.00 82.94 81 ARG A C 1
ATOM 670 O O . ARG A 1 81 ? 14.562 6.230 -19.678 1.00 82.94 81 ARG A O 1
ATOM 677 N N . ASP A 1 82 ? 12.976 5.983 -18.113 1.00 82.94 82 ASP 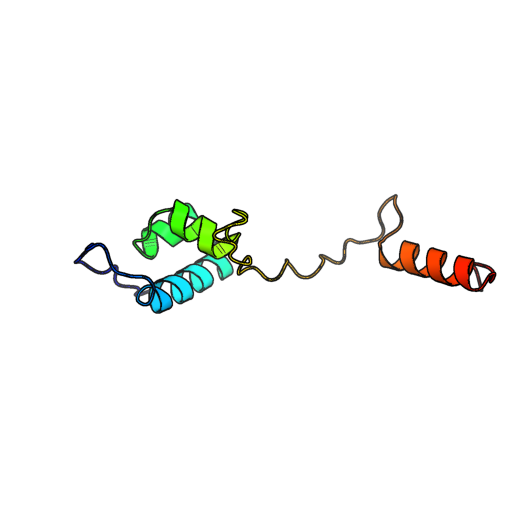A N 1
ATOM 678 C CA . ASP A 1 82 ? 12.102 5.175 -18.955 1.00 82.94 82 ASP A CA 1
ATOM 679 C C . ASP A 1 82 ? 11.638 5.938 -20.203 1.00 82.94 82 ASP A C 1
ATOM 681 O O . ASP A 1 82 ? 11.613 5.349 -21.280 1.00 82.94 82 ASP A O 1
ATOM 685 N N . ASP A 1 83 ? 11.363 7.243 -20.104 1.00 84.12 83 ASP A N 1
ATOM 686 C CA . ASP A 1 83 ? 11.013 8.079 -21.258 1.00 84.12 83 ASP A CA 1
ATOM 687 C C . ASP A 1 83 ? 12.179 8.219 -22.249 1.00 84.12 83 ASP A C 1
ATOM 689 O O . ASP A 1 83 ? 11.995 8.028 -23.450 1.00 84.12 83 ASP A O 1
ATOM 693 N N . GLU A 1 84 ? 13.401 8.439 -21.757 1.00 88.12 84 GLU A N 1
ATOM 694 C CA . GLU A 1 84 ? 14.602 8.509 -22.596 1.00 88.12 84 GLU A CA 1
ATOM 695 C C . GLU A 1 84 ? 14.912 7.155 -23.258 1.00 88.12 84 GLU A C 1
ATOM 697 O O . GLU A 1 84 ? 15.306 7.091 -24.424 1.00 88.12 84 GLU A O 1
ATOM 702 N N . ARG A 1 85 ? 14.701 6.045 -22.540 1.00 91.12 85 ARG A N 1
ATOM 703 C CA . ARG A 1 85 ? 14.888 4.683 -23.066 1.00 91.12 85 ARG A CA 1
ATOM 704 C C . ARG A 1 85 ? 13.849 4.340 -24.127 1.00 91.12 85 ARG A C 1
ATOM 706 O O . ARG A 1 85 ? 14.211 3.734 -25.135 1.00 91.12 85 ARG A O 1
ATOM 713 N N . LEU A 1 86 ? 12.593 4.731 -23.916 1.00 92.62 86 LEU A N 1
ATOM 714 C CA . LEU A 1 86 ? 11.523 4.584 -24.902 1.00 92.62 86 LEU A CA 1
ATOM 715 C C . LEU A 1 86 ? 11.824 5.409 -26.154 1.00 92.62 86 LEU A C 1
ATOM 717 O O . LEU A 1 86 ? 11.777 4.866 -27.253 1.00 92.62 86 LEU A O 1
ATOM 721 N N . HIS A 1 87 ? 12.257 6.661 -25.990 1.00 91.19 87 HIS A N 1
ATOM 722 C CA . HIS A 1 87 ? 12.657 7.509 -27.110 1.00 91.19 87 HIS A CA 1
ATOM 723 C C . HIS A 1 87 ? 13.773 6.870 -27.950 1.00 91.19 87 HIS A C 1
ATOM 725 O O . HIS A 1 87 ? 13.678 6.810 -29.174 1.00 91.19 87 HIS A O 1
ATOM 731 N N . ILE A 1 88 ? 14.819 6.342 -27.305 1.00 91.81 88 ILE A N 1
ATOM 732 C CA . ILE A 1 88 ? 15.903 5.644 -28.008 1.00 91.81 88 ILE A CA 1
ATOM 733 C C . ILE A 1 88 ? 15.373 4.400 -28.733 1.00 91.81 88 ILE A C 1
ATOM 735 O O . ILE A 1 88 ? 15.757 4.156 -29.876 1.00 91.81 88 ILE A O 1
ATOM 739 N N . ALA A 1 89 ? 14.493 3.619 -28.101 1.00 94.94 89 ALA A N 1
ATOM 740 C CA . ALA A 1 89 ? 13.919 2.421 -28.707 1.00 94.94 89 ALA A CA 1
ATOM 741 C C . ALA A 1 89 ? 13.083 2.744 -29.956 1.00 94.94 89 ALA A C 1
ATOM 743 O O . ALA A 1 89 ? 13.248 2.085 -30.985 1.00 94.94 89 ALA A O 1
ATOM 744 N N . ASP A 1 90 ? 12.248 3.781 -29.894 1.00 94.69 90 ASP A N 1
ATOM 745 C CA . ASP A 1 90 ? 11.440 4.226 -31.030 1.00 94.69 90 ASP A CA 1
ATOM 746 C C . ASP A 1 90 ? 12.326 4.748 -32.167 1.00 94.69 90 ASP A C 1
ATOM 748 O O . ASP A 1 90 ? 12.172 4.327 -33.314 1.00 94.69 90 ASP A O 1
ATOM 752 N N . ARG A 1 91 ? 13.351 5.554 -31.860 1.00 94.44 91 ARG A N 1
ATOM 753 C CA . ARG A 1 91 ? 14.321 6.022 -32.865 1.00 94.44 91 ARG A CA 1
ATOM 754 C C . ARG A 1 91 ? 15.088 4.881 -33.527 1.00 94.44 91 ARG A C 1
ATOM 756 O O . ARG A 1 91 ? 15.278 4.897 -34.743 1.00 94.44 91 ARG A O 1
ATOM 763 N N . LEU A 1 92 ? 15.493 3.867 -32.760 1.00 94.62 92 LEU A N 1
ATOM 764 C CA . LEU A 1 92 ? 16.138 2.669 -33.304 1.00 94.62 92 LEU A CA 1
ATOM 765 C C . LEU A 1 92 ? 15.191 1.877 -34.210 1.00 94.62 92 LEU A C 1
ATOM 767 O O . LEU A 1 92 ? 15.605 1.422 -35.277 1.00 94.62 92 LEU A O 1
ATOM 771 N N . ARG A 1 93 ? 13.919 1.746 -33.820 1.00 94.50 93 ARG A N 1
ATOM 772 C CA . ARG A 1 93 ? 12.885 1.103 -34.640 1.00 94.50 93 ARG A CA 1
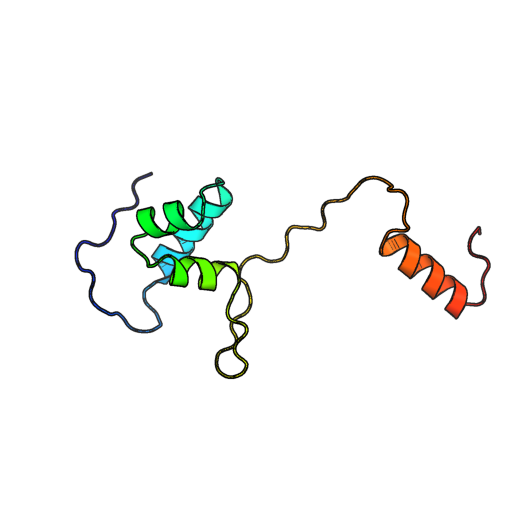ATOM 773 C C . ARG A 1 93 ? 12.666 1.846 -35.958 1.00 94.50 93 ARG A C 1
ATOM 775 O O . ARG A 1 93 ? 12.532 1.207 -36.999 1.00 94.50 93 ARG A O 1
ATOM 782 N N . GLU A 1 94 ? 12.674 3.173 -35.918 1.00 93.62 94 GLU A N 1
ATOM 783 C CA . GLU A 1 94 ? 12.542 4.058 -37.081 1.00 93.62 94 GLU A CA 1
ATOM 784 C C . GLU A 1 94 ? 13.828 4.169 -37.918 1.00 93.62 94 GLU A C 1
ATOM 786 O O . GLU A 1 94 ? 13.815 4.794 -38.976 1.00 93.62 94 GLU A O 1
ATOM 791 N N . LYS A 1 95 ? 14.942 3.565 -37.470 1.00 91.88 95 LYS A N 1
ATOM 792 C CA . LYS A 1 95 ? 16.290 3.725 -38.054 1.00 91.88 95 LYS A CA 1
ATOM 793 C C . LYS A 1 95 ? 16.720 5.195 -38.176 1.00 91.88 95 LYS A C 1
ATOM 795 O O . LYS A 1 95 ? 17.490 5.555 -39.065 1.00 91.88 95 LYS A O 1
ATOM 800 N N . ALA A 1 96 ? 16.227 6.035 -37.273 1.00 89.50 96 ALA A N 1
ATOM 801 C CA . ALA A 1 96 ? 16.508 7.459 -37.225 1.00 89.50 96 ALA A CA 1
ATOM 802 C C . ALA A 1 96 ? 17.638 7.770 -36.230 1.00 89.50 96 ALA A C 1
ATOM 804 O O . ALA A 1 96 ? 17.918 7.014 -35.297 1.00 89.50 96 ALA A O 1
ATOM 805 N N . THR A 1 97 ? 18.299 8.912 -36.415 1.00 89.69 97 THR A N 1
ATOM 806 C CA . THR A 1 97 ? 19.322 9.394 -35.480 1.00 89.69 97 THR A CA 1
ATOM 807 C C . THR A 1 97 ? 18.690 9.847 -34.164 1.00 89.69 97 THR A C 1
ATOM 809 O O . THR A 1 97 ? 17.658 10.511 -34.165 1.00 89.69 97 THR A O 1
ATOM 812 N N . ILE A 1 98 ? 19.349 9.566 -33.038 1.00 85.56 98 ILE A N 1
ATOM 813 C CA . ILE A 1 98 ? 18.827 9.872 -31.692 1.00 85.56 98 ILE A CA 1
ATOM 814 C C . ILE A 1 98 ? 18.846 11.384 -31.377 1.00 85.56 98 ILE A C 1
ATOM 816 O O . ILE A 1 98 ? 18.054 11.850 -30.572 1.00 85.56 98 ILE A O 1
ATOM 820 N N . ARG A 1 99 ? 19.740 12.164 -32.004 1.00 80.44 99 ARG A N 1
ATOM 821 C CA . ARG A 1 99 ? 19.989 13.589 -31.687 1.00 80.44 99 ARG A CA 1
ATOM 822 C C . ARG A 1 99 ? 19.315 14.594 -32.640 1.00 80.44 99 ARG A C 1
ATOM 824 O O . ARG A 1 99 ? 19.844 15.689 -32.799 1.00 80.44 99 ARG A O 1
ATOM 831 N N . ALA A 1 100 ? 18.245 14.196 -33.326 1.00 64.69 100 ALA A N 1
ATOM 832 C CA . ALA A 1 100 ? 17.548 15.069 -34.277 1.00 64.69 100 ALA A CA 1
ATOM 833 C C . ALA A 1 100 ? 16.862 16.257 -33.586 1.00 64.69 100 ALA A C 1
ATOM 835 O O . ALA A 1 100 ? 16.293 16.035 -32.493 1.00 64.69 100 ALA A O 1
#

Sequence (100 aa):
MDFEIRKVRKAHGPMKLRREREEYFRLVRQGYNNKEASRLVGVNERTGREWRNGRSDPDRFRAPAQQGQAPVAMSSGRYLRDDERLHIADRLREKATIRA

Foldseek 3Di:
DPQDADPDPDDDDDPPCPVLLVQLVVCVVVPDDLVVSCVSSVHDSVVSVCQACNDPPPVRGGHGPPPDDPPPPDPDDPDDDPVLVVLVVVCVVVVHDSPD